Protein AF-A0A937LJP2-F1 (afdb_monomer_lite)

Sequence (126 aa):
SFCSLTKNVRLAFSKKIDTNGIGKTVIDFWNHNLSRGMEDRKLLSSGQIVDIQYSEFVKNPLNHIKNTYQQLNFDMNIQTENKIQKYLEQDKNILKPEHRYTLDEFGLNQNDIKDQFKEYILNYDF

Foldseek 3Di:
DVLVVVVVVVVVPDPDDQLQVSLVVVLVVVLVVLVVVVVVVVVDDQLPDDDDDPVVCVVPVLVSVVVNCVSNVHDDDPVNSVVVVVVVVVCVPDDDDDDDDDLVSNPHDPVVSCVSCVVVCVVRVD

pLDDT: mean 91.22, std 6.85, range [58.81, 97.56]

Secondary structure (DSSP, 8-state):
-HHHHHHHHHHTT-S---HHHHHHHHHHHHHHHHHHHHHHHTTSPTTS-----HHHHTTSHHHHHHHHHHHTT----HHHHHHHHHHHHHHTT-PPPP----SGGGT--HHHHHHHTHHHHHHTT-

InterPro domains:
  IPR027417 P-loop containing nucleoside triphosphate hydrolase [G3DSA:3.40.50.300] (1-126)
  IPR027417 P-loop containing nucleoside triphosphate hydrolase [SSF52540] (13-106)
  IPR052736 Omega-hydroxy-beta-dihydromenaquinone-9 sulfotransferase Stf3 [PTHR36451] (1-124)

Organism: NCBI:txid2030880

Structure (mmCIF, N/CA/C/O backbone):
data_AF-A0A937LJP2-F1
#
_entry.id   AF-A0A937LJP2-F1
#
loop_
_atom_site.group_PDB
_atom_site.id
_atom_site.type_symbol
_atom_site.label_atom_id
_atom_site.label_alt_id
_atom_site.label_comp_id
_atom_site.label_asym_id
_atom_site.label_entity_id
_atom_site.label_seq_id
_atom_site.pdbx_PDB_ins_code
_atom_site.Cartn_x
_atom_site.Cartn_y
_atom_site.Cartn_z
_atom_site.occupancy
_atom_site.B_iso_or_equiv
_atom_site.auth_seq_id
_atom_site.auth_comp_id
_atom_site.auth_asym_id
_atom_site.auth_atom_id
_atom_site.pdbx_PDB_model_num
ATOM 1 N N . SER A 1 1 ? 8.279 5.886 -7.543 1.00 85.81 1 SER A N 1
ATOM 2 C CA . SER A 1 1 ? 8.900 5.269 -6.347 1.00 85.81 1 SER A CA 1
ATOM 3 C C . SER A 1 1 ? 9.238 3.792 -6.521 1.00 85.81 1 SER A C 1
ATOM 5 O O . SER A 1 1 ? 10.407 3.454 -6.393 1.00 85.81 1 SER A O 1
ATOM 7 N N . PHE A 1 2 ? 8.283 2.909 -6.849 1.00 92.81 2 PHE A N 1
ATOM 8 C CA . PHE A 1 2 ? 8.540 1.458 -6.931 1.00 92.81 2 PHE A CA 1
ATOM 9 C C . PHE A 1 2 ? 9.623 1.075 -7.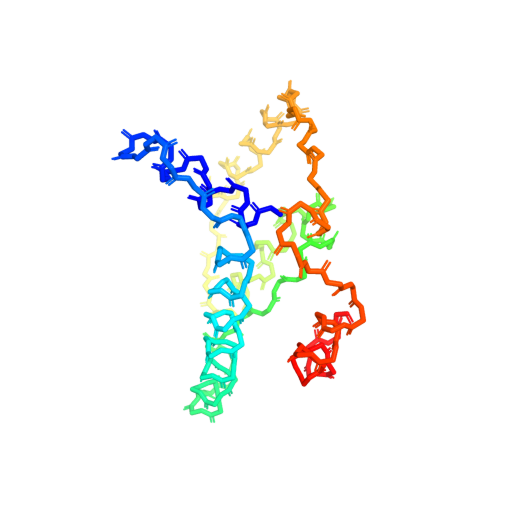961 1.00 92.81 2 PHE A C 1
ATOM 11 O O . PHE A 1 2 ? 10.542 0.341 -7.617 1.00 92.81 2 PHE A O 1
ATOM 18 N N . CYS A 1 3 ? 9.605 1.654 -9.170 1.00 94.19 3 CYS A N 1
ATOM 19 C CA . CYS A 1 3 ? 10.653 1.413 -10.175 1.00 94.19 3 CYS A CA 1
ATOM 20 C C . CYS A 1 3 ? 12.062 1.767 -9.670 1.00 94.19 3 CYS A C 1
ATOM 22 O O . CYS A 1 3 ? 13.020 1.034 -9.909 1.00 94.19 3 CYS A O 1
ATOM 24 N N . SER A 1 4 ? 12.183 2.866 -8.920 1.00 92.31 4 SER A N 1
ATOM 25 C CA . SER A 1 4 ? 13.456 3.295 -8.340 1.00 92.31 4 SER A CA 1
ATOM 26 C C . SER A 1 4 ? 13.941 2.348 -7.243 1.00 92.31 4 SER A C 1
ATOM 28 O O . SER A 1 4 ? 15.113 1.974 -7.223 1.00 92.31 4 SER A O 1
ATOM 30 N N . LEU A 1 5 ? 13.034 1.859 -6.391 1.00 92.69 5 LEU A N 1
ATOM 31 C CA . LEU A 1 5 ? 13.358 0.801 -5.434 1.00 92.69 5 LEU A CA 1
ATOM 32 C C . LEU A 1 5 ? 13.860 -0.461 -6.156 1.00 92.69 5 LEU A C 1
ATOM 34 O O . LEU A 1 5 ? 14.923 -0.975 -5.814 1.00 92.69 5 LEU A O 1
ATOM 38 N N . THR A 1 6 ? 13.153 -0.923 -7.195 1.00 94.50 6 THR A N 1
ATOM 39 C CA . THR A 1 6 ? 13.569 -2.083 -8.002 1.00 94.50 6 THR A CA 1
ATOM 40 C C . THR A 1 6 ? 14.951 -1.877 -8.626 1.00 94.50 6 THR A C 1
ATOM 42 O O . THR A 1 6 ? 15.781 -2.785 -8.592 1.00 94.50 6 THR A O 1
ATOM 45 N N . LYS A 1 7 ? 15.227 -0.683 -9.162 1.00 94.44 7 LYS A N 1
ATOM 46 C CA . LYS A 1 7 ? 16.546 -0.306 -9.687 1.00 94.44 7 LYS A CA 1
ATOM 47 C C . LYS A 1 7 ? 17.624 -0.394 -8.606 1.00 94.44 7 LYS A C 1
ATOM 49 O O . LYS A 1 7 ? 18.630 -1.061 -8.831 1.00 94.44 7 LYS A O 1
ATOM 54 N N . ASN A 1 8 ? 17.406 0.214 -7.441 1.00 92.69 8 ASN A N 1
ATOM 55 C CA . ASN A 1 8 ? 18.380 0.232 -6.345 1.00 92.69 8 ASN A CA 1
ATOM 56 C C . ASN A 1 8 ? 18.701 -1.171 -5.824 1.00 92.69 8 ASN A C 1
ATOM 58 O O . ASN A 1 8 ? 19.868 -1.492 -5.614 1.00 92.69 8 ASN A O 1
ATOM 62 N N . VAL A 1 9 ? 17.691 -2.033 -5.688 1.00 94.25 9 VAL A N 1
ATOM 63 C CA . VAL A 1 9 ? 17.900 -3.438 -5.310 1.00 94.25 9 VAL A CA 1
ATOM 64 C C . VAL A 1 9 ? 18.715 -4.172 -6.378 1.00 94.25 9 VAL A C 1
ATOM 66 O O . VAL A 1 9 ? 19.670 -4.870 -6.051 1.00 94.25 9 VAL A O 1
ATOM 69 N N . ARG A 1 10 ? 18.393 -3.995 -7.667 1.00 94.38 10 ARG A N 1
ATOM 70 C CA . ARG A 1 10 ? 19.122 -4.658 -8.763 1.00 94.38 10 ARG A CA 1
ATOM 71 C C . ARG A 1 10 ? 20.569 -4.179 -8.896 1.00 94.38 10 ARG A C 1
ATOM 73 O O . ARG A 1 10 ? 21.422 -4.986 -9.259 1.00 94.38 10 ARG A O 1
ATOM 80 N N . LEU A 1 11 ? 20.864 -2.917 -8.579 1.00 93.81 11 LEU A N 1
ATOM 81 C CA . LEU A 1 11 ? 22.226 -2.367 -8.617 1.00 93.81 11 LEU A CA 1
ATOM 82 C C . LEU A 1 11 ? 23.194 -3.091 -7.671 1.00 93.81 11 LEU A C 1
ATOM 84 O O . LEU A 1 11 ? 24.387 -3.147 -7.958 1.00 93.81 11 LEU A O 1
ATOM 88 N N . ALA A 1 12 ? 22.698 -3.697 -6.588 1.00 94.19 12 ALA A N 1
ATOM 89 C CA . ALA A 1 12 ? 23.527 -4.505 -5.696 1.00 94.19 12 ALA A CA 1
ATOM 90 C C . ALA A 1 12 ? 24.029 -5.809 -6.350 1.00 94.19 12 ALA A C 1
ATOM 92 O O . ALA A 1 12 ? 25.031 -6.368 -5.910 1.00 94.19 12 ALA A O 1
ATOM 93 N N . PHE A 1 13 ? 23.360 -6.284 -7.407 1.00 93.94 13 PHE A N 1
ATOM 94 C CA . PHE A 1 13 ? 23.621 -7.589 -8.027 1.00 93.94 13 PHE A CA 1
ATOM 95 C C . PHE A 1 13 ? 23.984 -7.508 -9.517 1.00 93.94 13 PHE A C 1
ATOM 97 O O . PHE A 1 13 ? 24.453 -8.491 -10.086 1.00 93.94 13 PHE A O 1
ATOM 104 N N . SER A 1 14 ? 23.785 -6.359 -10.170 1.00 94.12 14 SER A N 1
ATOM 105 C CA . SER A 1 14 ? 24.076 -6.170 -11.592 1.00 94.12 14 SER A CA 1
ATOM 106 C C . SER A 1 14 ? 24.631 -4.781 -11.890 1.00 94.12 14 SER A C 1
ATOM 108 O O . SER A 1 14 ? 24.081 -3.766 -11.469 1.00 94.12 14 SER A O 1
ATOM 110 N N . LYS A 1 15 ? 25.678 -4.739 -12.723 1.00 89.81 15 LYS A N 1
ATOM 111 C CA . LYS A 1 15 ? 26.236 -3.493 -13.281 1.00 89.81 15 LYS A CA 1
ATOM 112 C C . LYS A 1 15 ? 25.428 -2.950 -14.465 1.00 89.81 15 LYS A C 1
ATOM 114 O O . LYS A 1 15 ? 25.605 -1.796 -14.838 1.00 89.81 15 LYS A O 1
ATOM 119 N N . LYS A 1 16 ? 24.582 -3.779 -15.088 1.00 92.88 16 LYS A N 1
ATOM 120 C CA . LYS A 1 16 ? 23.725 -3.393 -16.218 1.00 92.88 16 LYS A CA 1
ATOM 121 C C . LYS A 1 16 ? 22.272 -3.374 -15.765 1.00 92.88 16 LYS A C 1
ATOM 123 O O . LYS A 1 16 ? 21.755 -4.405 -15.332 1.00 92.88 16 LYS A O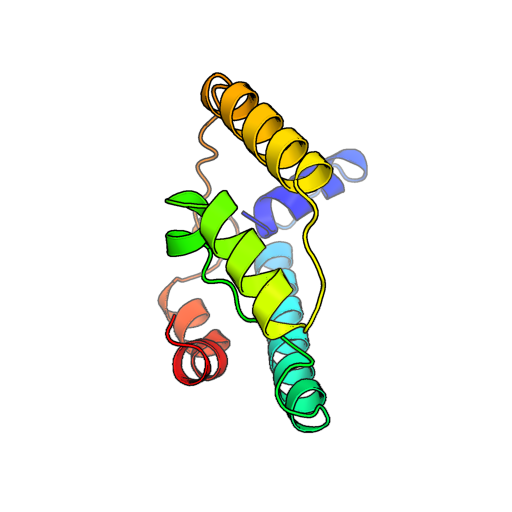 1
ATOM 128 N N . ILE A 1 17 ? 21.630 -2.216 -15.884 1.00 94.38 17 ILE A N 1
ATOM 129 C CA . ILE A 1 17 ? 20.228 -2.010 -15.524 1.00 94.38 17 ILE A CA 1
ATOM 130 C C . ILE A 1 17 ? 19.480 -1.450 -16.728 1.00 94.38 17 ILE A C 1
ATOM 132 O O . ILE A 1 17 ? 19.842 -0.398 -17.244 1.00 94.38 17 ILE A O 1
ATOM 136 N N . ASP A 1 18 ? 18.425 -2.148 -17.134 1.00 95.38 18 ASP A N 1
ATOM 137 C CA . ASP A 1 18 ? 17.433 -1.655 -18.087 1.00 95.38 18 ASP A CA 1
ATOM 138 C C . ASP A 1 18 ? 16.271 -1.018 -17.312 1.00 95.38 18 ASP A C 1
ATOM 140 O O . ASP A 1 18 ? 15.460 -1.719 -16.699 1.00 95.38 18 ASP A O 1
ATOM 144 N N . THR A 1 19 ? 16.220 0.315 -17.277 1.00 95.38 19 THR A N 1
ATOM 145 C CA . THR A 1 19 ? 15.179 1.057 -16.553 1.00 95.38 19 THR A CA 1
ATOM 146 C C . THR A 1 19 ? 13.829 1.010 -17.262 1.00 95.38 19 THR A C 1
ATOM 148 O O . THR A 1 19 ? 12.807 0.938 -16.581 1.00 95.38 19 THR A O 1
ATOM 151 N N . ASN A 1 20 ? 13.802 0.942 -18.594 1.00 95.75 20 ASN A N 1
ATOM 152 C CA . ASN A 1 20 ? 12.562 0.805 -19.361 1.00 95.75 20 ASN A CA 1
ATOM 153 C C . ASN A 1 20 ? 11.928 -0.570 -19.123 1.00 95.75 20 ASN A C 1
ATOM 155 O O . ASN A 1 20 ? 10.732 -0.680 -18.843 1.00 95.75 20 ASN A O 1
ATOM 159 N N . GLY A 1 21 ? 12.747 -1.625 -19.134 1.00 96.06 21 GLY A N 1
ATOM 160 C CA . GLY A 1 21 ? 12.318 -2.971 -18.757 1.00 96.06 21 GLY A CA 1
ATOM 161 C C . GLY A 1 21 ? 11.802 -3.048 -17.317 1.00 96.06 21 GLY A C 1
ATOM 162 O O . GLY A 1 21 ? 10.821 -3.748 -17.052 1.00 96.06 21 GLY A O 1
ATOM 163 N N . ILE A 1 22 ? 12.408 -2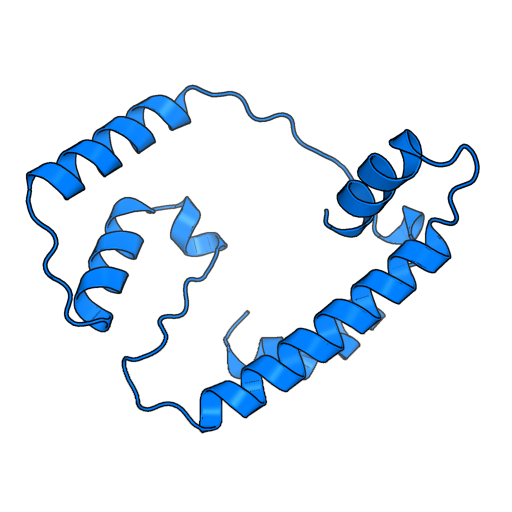.301 -16.382 1.00 96.25 22 ILE A N 1
ATOM 164 C CA . ILE A 1 22 ? 11.878 -2.152 -15.015 1.00 96.25 22 ILE A CA 1
ATOM 165 C C . ILE A 1 22 ? 10.500 -1.490 -15.041 1.00 96.25 22 ILE A C 1
ATOM 167 O O . ILE A 1 22 ? 9.584 -2.038 -14.435 1.00 96.25 22 ILE A O 1
ATOM 171 N N . GLY A 1 23 ? 10.342 -0.357 -15.733 1.00 96.00 23 GLY A N 1
ATOM 172 C CA . GLY A 1 23 ? 9.066 0.355 -15.826 1.00 96.00 23 GLY A CA 1
ATOM 173 C C . GLY A 1 23 ? 7.937 -0.557 -16.292 1.00 96.00 23 GLY A C 1
ATOM 174 O O . GLY A 1 23 ? 6.948 -0.720 -15.579 1.00 96.00 23 GLY A O 1
ATOM 175 N N . LYS A 1 24 ? 8.138 -1.242 -17.423 1.00 95.19 24 LYS A N 1
ATOM 176 C CA . LYS A 1 24 ? 7.169 -2.203 -17.966 1.00 95.19 24 LYS A CA 1
ATOM 177 C C . LYS A 1 24 ? 6.826 -3.312 -16.968 1.00 95.19 24 LYS A C 1
ATOM 179 O O . LYS A 1 24 ? 5.658 -3.538 -16.679 1.00 95.19 24 LYS A O 1
ATOM 184 N N . THR A 1 25 ? 7.844 -3.948 -16.385 1.00 95.31 25 THR A N 1
ATOM 185 C CA . THR A 1 25 ? 7.648 -5.043 -15.417 1.00 95.31 25 THR A CA 1
ATOM 186 C C . THR A 1 25 ? 6.837 -4.589 -14.203 1.00 95.31 25 THR A C 1
ATOM 188 O O . THR A 1 25 ? 6.001 -5.334 -13.702 1.00 95.31 25 THR A O 1
ATOM 191 N N . VAL A 1 26 ? 7.093 -3.378 -13.705 1.00 95.38 26 VAL A N 1
ATOM 192 C CA . VAL A 1 26 ? 6.403 -2.835 -12.530 1.00 95.38 26 VAL A CA 1
ATOM 193 C C . VAL A 1 26 ? 4.935 -2.547 -12.833 1.00 95.38 26 VAL A C 1
ATOM 195 O O . VAL A 1 26 ? 4.088 -2.869 -12.003 1.00 95.38 26 VAL A O 1
ATOM 198 N N . ILE A 1 27 ? 4.625 -1.978 -14.001 1.00 94.88 27 ILE A N 1
ATOM 199 C CA . ILE A 1 27 ? 3.236 -1.736 -14.413 1.00 94.88 27 ILE A CA 1
ATOM 200 C C . ILE A 1 27 ? 2.489 -3.057 -14.594 1.00 94.88 27 ILE A C 1
ATOM 202 O O . ILE A 1 27 ? 1.435 -3.234 -13.987 1.00 94.88 27 ILE A O 1
ATOM 206 N N . ASP A 1 28 ? 3.071 -4.009 -15.326 1.00 94.56 28 ASP A N 1
ATOM 207 C CA . ASP A 1 28 ? 2.478 -5.335 -15.540 1.00 94.56 28 ASP A CA 1
ATOM 208 C C . ASP A 1 28 ? 2.208 -6.046 -14.202 1.00 94.56 28 ASP A C 1
ATOM 210 O O . ASP A 1 28 ? 1.132 -6.610 -13.987 1.00 94.56 28 ASP A O 1
ATOM 214 N N . PHE A 1 29 ? 3.160 -5.966 -13.264 1.00 95.12 29 PHE A N 1
ATOM 215 C CA . PHE A 1 29 ? 3.015 -6.515 -11.919 1.00 95.12 29 PHE A CA 1
ATOM 216 C C . PHE A 1 29 ? 1.845 -5.877 -11.162 1.00 95.12 29 PHE A C 1
ATOM 218 O O . PHE A 1 29 ? 0.998 -6.599 -10.634 1.00 95.12 29 PHE A O 1
ATOM 225 N N . TRP A 1 30 ? 1.774 -4.547 -11.085 1.00 94.94 30 TRP A N 1
ATOM 226 C CA . TRP A 1 30 ? 0.726 -3.878 -10.310 1.00 94.94 30 TRP A CA 1
ATOM 227 C C . TRP A 1 30 ? -0.655 -4.037 -10.931 1.00 94.94 30 TRP A C 1
ATOM 229 O O . TRP A 1 30 ? -1.599 -4.298 -10.193 1.00 94.94 30 TRP A O 1
ATOM 239 N N . ASN A 1 31 ? -0.770 -3.974 -12.258 1.00 93.12 31 ASN A N 1
ATOM 240 C CA . ASN A 1 31 ? -2.024 -4.254 -12.955 1.00 93.12 31 ASN A CA 1
ATOM 241 C C . ASN A 1 31 ? -2.552 -5.639 -12.594 1.00 93.12 31 ASN A C 1
ATOM 243 O O . ASN A 1 31 ? -3.685 -5.781 -12.143 1.00 93.12 31 ASN A O 1
ATOM 247 N N . HIS A 1 32 ? -1.700 -6.660 -12.713 1.00 94.44 32 HIS A N 1
ATOM 248 C CA . HIS A 1 32 ? -2.086 -8.025 -12.385 1.00 94.44 32 HIS A CA 1
ATOM 249 C C . HIS A 1 32 ? -2.551 -8.171 -10.929 1.00 94.44 32 HIS A C 1
ATOM 251 O O . HIS A 1 32 ? -3.591 -8.777 -10.670 1.00 94.44 32 HIS A O 1
ATOM 257 N N . ASN A 1 33 ? -1.788 -7.621 -9.980 1.00 94.94 33 ASN A N 1
ATOM 258 C CA . ASN A 1 33 ? -2.100 -7.742 -8.556 1.00 94.94 33 ASN A CA 1
ATOM 259 C C . ASN A 1 33 ? -3.359 -6.964 -8.164 1.00 94.94 33 ASN A C 1
ATOM 261 O O . ASN A 1 33 ? -4.138 -7.466 -7.360 1.00 94.94 33 ASN A O 1
ATOM 265 N N . LEU A 1 34 ? -3.582 -5.773 -8.727 1.00 94.25 34 LEU A N 1
ATOM 266 C CA . LEU A 1 34 ? -4.780 -4.984 -8.446 1.00 94.25 34 LEU A CA 1
ATOM 267 C C . LEU A 1 34 ? -6.024 -5.648 -9.027 1.00 94.25 34 LEU A C 1
ATOM 269 O O . LEU A 1 34 ? -6.986 -5.843 -8.293 1.00 94.25 34 LEU A O 1
ATOM 273 N N . SER A 1 35 ? -5.995 -6.070 -10.295 1.00 93.00 35 SER A N 1
ATOM 274 C CA . SER A 1 35 ? -7.122 -6.792 -10.896 1.00 93.00 35 SER A CA 1
ATOM 275 C C . SER A 1 35 ? -7.447 -8.064 -10.117 1.00 93.00 35 SER A C 1
ATOM 277 O O . SER A 1 35 ? -8.599 -8.282 -9.755 1.00 93.00 35 SER A O 1
ATOM 279 N N . ARG A 1 36 ? -6.435 -8.874 -9.774 1.00 95.31 36 ARG A N 1
ATOM 280 C CA . ARG A 1 36 ? -6.648 -10.074 -8.955 1.00 95.31 36 ARG A CA 1
ATOM 281 C C . ARG A 1 36 ? -7.196 -9.733 -7.570 1.00 95.31 36 ARG A C 1
ATOM 283 O O . ARG A 1 36 ? -8.160 -10.351 -7.146 1.00 95.31 36 ARG A O 1
ATOM 290 N N . GLY A 1 37 ? -6.629 -8.736 -6.892 1.00 93.94 37 GLY A N 1
ATOM 291 C CA . GLY A 1 37 ? -7.084 -8.316 -5.568 1.00 93.94 37 GLY A CA 1
ATOM 292 C C . GLY A 1 37 ? -8.529 -7.813 -5.567 1.00 93.94 37 GLY A C 1
ATOM 293 O O . GLY A 1 37 ? -9.270 -8.094 -4.629 1.00 93.94 37 GLY A O 1
ATOM 294 N N . MET A 1 38 ? -8.957 -7.120 -6.629 1.00 93.25 38 MET A N 1
ATOM 295 C CA . MET A 1 38 ? -10.351 -6.705 -6.803 1.00 93.25 38 MET A CA 1
ATOM 296 C C . MET A 1 38 ? -11.290 -7.900 -6.995 1.00 93.25 38 MET A C 1
ATOM 298 O O . MET A 1 38 ? -12.374 -7.897 -6.418 1.00 93.25 38 MET A O 1
ATOM 302 N N . GLU A 1 39 ? -10.891 -8.924 -7.757 1.00 94.62 39 GLU A N 1
ATOM 303 C CA . GLU A 1 39 ? -11.680 -10.156 -7.901 1.00 94.62 39 GLU A CA 1
ATOM 304 C C . GLU A 1 39 ? -11.747 -10.950 -6.594 1.00 94.62 39 GLU A C 1
ATOM 306 O O . GLU A 1 39 ? -12.837 -11.306 -6.148 1.00 94.62 39 GLU A O 1
ATOM 311 N N . ASP A 1 40 ? -10.608 -11.165 -5.935 1.00 95.00 40 ASP A N 1
ATOM 312 C CA . 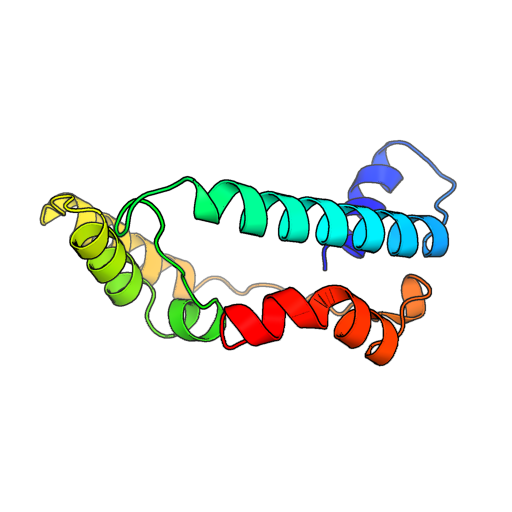ASP A 1 40 ? -10.538 -11.894 -4.667 1.00 95.00 40 ASP A CA 1
ATOM 313 C C . ASP A 1 40 ? -11.379 -11.198 -3.587 1.00 95.00 40 ASP A C 1
ATOM 315 O O . ASP A 1 40 ? -12.066 -11.847 -2.797 1.00 95.00 40 ASP A O 1
ATOM 319 N N . ARG A 1 41 ? -11.407 -9.860 -3.590 1.00 93.75 41 ARG A N 1
ATOM 320 C CA . ARG A 1 41 ? -12.230 -9.068 -2.674 1.00 93.75 41 ARG A CA 1
ATOM 321 C C . ARG A 1 41 ? -13.729 -9.316 -2.837 1.00 93.75 41 ARG A C 1
ATOM 323 O O . ARG A 1 41 ? -14.441 -9.252 -1.837 1.00 93.75 41 ARG A O 1
ATOM 330 N N . LYS A 1 42 ? -14.221 -9.636 -4.040 1.00 92.94 42 LYS A N 1
ATOM 331 C CA . LYS A 1 42 ? -15.646 -9.967 -4.261 1.00 92.94 42 LYS A CA 1
ATOM 332 C C . LYS A 1 42 ? -16.074 -11.238 -3.521 1.00 92.94 42 LYS A C 1
ATOM 334 O O . LYS A 1 42 ? -17.267 -11.449 -3.328 1.00 92.94 42 LYS A O 1
ATOM 339 N N . LEU A 1 43 ? -15.120 -12.080 -3.117 1.00 95.31 43 LEU A N 1
ATOM 340 C CA . LEU A 1 43 ? -15.368 -13.317 -2.373 1.00 95.31 43 LEU A CA 1
ATOM 341 C C . LEU A 1 43 ? -15.484 -13.094 -0.856 1.00 95.31 43 LEU A C 1
ATOM 343 O O . LEU A 1 43 ? -15.846 -14.021 -0.133 1.00 95.31 43 LEU A O 1
ATOM 347 N N . LEU A 1 44 ? -15.159 -11.895 -0.365 1.00 93.50 44 LEU A N 1
ATOM 348 C CA . LEU A 1 44 ? -15.137 -11.569 1.059 1.00 93.50 44 LEU A CA 1
ATOM 349 C C . LEU A 1 44 ? -16.415 -10.844 1.488 1.00 93.50 44 LEU A C 1
ATOM 351 O O . LEU A 1 44 ? -17.007 -10.074 0.733 1.00 93.50 44 LEU A O 1
ATOM 355 N N . SER A 1 45 ? -16.829 -11.060 2.736 1.00 90.31 45 SER A N 1
ATOM 356 C CA . SER A 1 45 ? -17.955 -10.341 3.324 1.00 90.31 45 SER A CA 1
ATOM 357 C C . SER A 1 45 ? -17.567 -8.916 3.723 1.00 90.31 45 SER A C 1
ATOM 359 O O . SER A 1 45 ? -16.404 -8.608 4.006 1.00 90.31 45 SER A O 1
ATOM 361 N N . SER A 1 46 ? -18.570 -8.040 3.834 1.00 82.94 46 SER A N 1
ATOM 362 C CA . SER A 1 46 ? -18.394 -6.700 4.402 1.00 82.94 46 SER A CA 1
ATOM 363 C C . SER A 1 46 ? -17.733 -6.772 5.785 1.00 82.94 46 SER A C 1
ATOM 365 O O . SER A 1 46 ? -18.142 -7.586 6.613 1.00 82.94 46 SER A O 1
ATOM 367 N N . GLY A 1 47 ? -16.734 -5.921 6.037 1.00 85.38 47 GLY A N 1
ATOM 368 C CA . GLY A 1 47 ? -16.013 -5.858 7.317 1.00 85.38 47 GLY A CA 1
ATOM 369 C C . GLY A 1 47 ? -14.759 -6.734 7.414 1.00 85.38 47 GLY A C 1
ATOM 370 O O . GLY A 1 47 ? -14.101 -6.722 8.447 1.00 85.38 47 GLY A O 1
ATOM 371 N N . GLN A 1 48 ? -14.390 -7.475 6.361 1.00 91.06 48 GLN A N 1
ATOM 372 C CA . GLN A 1 48 ? -13.122 -8.229 6.326 1.00 91.06 48 GLN A CA 1
ATOM 373 C C . GLN A 1 48 ? -11.949 -7.436 5.727 1.00 91.06 48 GLN A C 1
ATOM 375 O O . GLN A 1 48 ? -10.796 -7.828 5.892 1.00 91.06 48 GLN A O 1
ATOM 380 N N . ILE A 1 49 ? -12.237 -6.334 5.030 1.00 92.75 49 ILE A N 1
ATOM 381 C CA . ILE A 1 49 ? -11.250 -5.421 4.444 1.00 92.75 49 ILE A CA 1
ATOM 382 C C . ILE A 1 49 ? -11.625 -3.989 4.821 1.00 92.75 49 ILE A C 1
ATOM 384 O O . ILE A 1 49 ? -12.798 -3.619 4.753 1.00 92.75 49 ILE A O 1
ATOM 388 N N . VAL A 1 50 ? -10.614 -3.198 5.180 1.00 93.06 50 VAL A N 1
ATOM 389 C CA . VAL A 1 50 ? -10.711 -1.754 5.421 1.00 93.06 50 VAL A CA 1
ATOM 390 C C . VAL A 1 50 ? -9.821 -1.033 4.418 1.00 93.06 50 VAL A C 1
ATOM 392 O O . VAL A 1 50 ? -8.625 -1.317 4.342 1.00 93.06 50 VAL A O 1
ATOM 395 N N . ASP A 1 51 ? -10.396 -0.089 3.676 1.00 92.25 51 ASP A N 1
ATOM 396 C CA . ASP A 1 51 ? -9.642 0.784 2.778 1.00 92.25 51 ASP A CA 1
ATOM 397 C C . ASP A 1 51 ? -9.104 1.995 3.532 1.00 92.25 51 ASP A C 1
ATOM 399 O O . ASP A 1 51 ? -9.816 2.646 4.299 1.00 92.25 51 ASP A O 1
ATOM 403 N N . ILE A 1 52 ? -7.834 2.316 3.296 1.00 92.50 52 ILE A N 1
ATOM 404 C CA . ILE A 1 52 ? -7.171 3.462 3.911 1.00 92.50 52 ILE A CA 1
ATOM 405 C C . ILE A 1 52 ? -6.565 4.324 2.808 1.00 92.50 52 ILE A C 1
ATOM 407 O O . ILE A 1 52 ? -5.544 3.973 2.211 1.00 92.50 52 ILE A O 1
ATOM 411 N N . GLN A 1 53 ? -7.167 5.490 2.579 1.00 91.50 53 GLN A N 1
ATOM 412 C CA . GLN A 1 53 ? -6.631 6.491 1.664 1.00 91.50 53 GLN A CA 1
ATOM 413 C C . GLN A 1 53 ? -5.325 7.056 2.226 1.00 91.50 53 GLN A C 1
ATOM 415 O O . GLN A 1 53 ? -5.322 7.710 3.271 1.00 91.50 53 GLN A O 1
ATOM 420 N N . TYR A 1 54 ? -4.209 6.861 1.520 1.00 90.94 54 TYR A N 1
ATOM 421 C CA . TYR A 1 54 ? -2.897 7.312 1.996 1.00 90.94 54 TYR A CA 1
ATOM 422 C C . TYR A 1 54 ? -2.864 8.818 2.312 1.00 90.94 54 TYR A C 1
ATOM 424 O O . TYR A 1 54 ? -2.336 9.213 3.351 1.00 90.94 54 TYR A O 1
ATOM 432 N N . SER A 1 55 ? -3.467 9.657 1.458 1.00 90.31 55 SER A N 1
ATOM 433 C CA . SER A 1 55 ? -3.492 11.117 1.636 1.00 90.31 55 SER A CA 1
ATOM 434 C C . SER A 1 55 ? -4.244 11.568 2.890 1.00 90.31 55 SER A C 1
ATOM 436 O O . SER A 1 55 ? -3.866 12.572 3.490 1.00 90.31 55 SER A O 1
ATOM 438 N N . GLU A 1 56 ? -5.281 10.838 3.302 1.00 91.44 56 GLU A N 1
ATOM 439 C CA . GLU A 1 56 ? -6.032 11.129 4.528 1.00 91.44 56 GLU A CA 1
ATOM 440 C C . GLU A 1 56 ? -5.351 10.519 5.752 1.00 91.44 56 GLU A C 1
ATOM 442 O O . GLU A 1 56 ? -5.252 11.158 6.805 1.00 91.44 56 GLU A O 1
ATOM 447 N N . PHE A 1 57 ? -4.782 9.323 5.594 1.00 93.81 57 PHE A N 1
ATOM 448 C CA . PHE A 1 57 ? -4.049 8.631 6.644 1.00 93.81 57 PHE A CA 1
ATOM 449 C C . PHE A 1 57 ? -2.890 9.465 7.185 1.00 93.81 57 PHE A C 1
ATOM 451 O O . PHE A 1 57 ? -2.773 9.639 8.395 1.00 93.81 57 PHE A O 1
ATOM 458 N N . VAL A 1 58 ? -2.055 10.034 6.309 1.00 91.56 58 VAL A N 1
ATOM 459 C CA . VAL A 1 58 ? -0.882 10.810 6.745 1.00 91.56 58 VAL A CA 1
ATOM 460 C C . VAL A 1 58 ? -1.250 12.096 7.491 1.00 91.56 58 VAL A C 1
ATOM 462 O O . VAL A 1 58 ? -0.457 12.569 8.302 1.00 91.56 58 VAL A O 1
ATOM 465 N N . LYS A 1 59 ? -2.450 12.652 7.264 1.00 91.88 59 LYS A N 1
ATOM 466 C CA . LYS A 1 59 ? -2.940 13.844 7.977 1.00 91.88 59 LYS A CA 1
ATOM 467 C C . LYS A 1 59 ? -3.357 13.514 9.409 1.00 91.88 59 LYS A C 1
ATOM 469 O O . LYS A 1 59 ? -3.154 14.328 10.308 1.00 91.88 59 LYS A O 1
ATOM 474 N N . ASN A 1 60 ? -3.956 12.341 9.625 1.00 93.06 60 ASN A N 1
ATOM 475 C CA . ASN A 1 60 ? -4.447 11.924 10.937 1.00 93.06 60 ASN A CA 1
ATOM 476 C C . ASN A 1 60 ? -4.341 10.397 11.138 1.00 93.06 60 ASN A C 1
ATOM 478 O O . ASN A 1 60 ? -5.362 9.695 11.116 1.00 93.06 60 ASN A O 1
ATOM 482 N N . PRO A 1 61 ? -3.121 9.865 11.339 1.00 95.00 61 PRO A N 1
ATOM 483 C CA . PRO A 1 61 ? -2.887 8.423 11.349 1.00 95.00 61 PRO A CA 1
ATOM 484 C C . PRO A 1 61 ? -3.549 7.734 12.542 1.00 95.00 61 PRO A C 1
ATOM 486 O O . PRO A 1 61 ? -4.158 6.683 12.373 1.00 95.00 61 PRO A O 1
ATOM 489 N N . LEU A 1 62 ? -3.512 8.337 13.737 1.00 95.50 62 LEU A N 1
ATOM 490 C CA . LEU A 1 62 ? -4.123 7.740 14.928 1.00 95.50 62 LEU A CA 1
ATOM 491 C C . LEU A 1 62 ? -5.632 7.523 14.746 1.00 95.50 62 LEU A C 1
ATOM 493 O O . LEU A 1 62 ? -6.135 6.444 15.052 1.00 95.50 62 LEU A O 1
ATOM 497 N N . ASN A 1 63 ? -6.345 8.517 14.210 1.00 95.69 63 ASN A N 1
ATOM 498 C CA . ASN A 1 63 ? -7.784 8.407 13.980 1.00 95.69 63 ASN A CA 1
ATOM 499 C C . ASN A 1 63 ? -8.122 7.323 12.946 1.00 95.69 63 ASN A C 1
ATOM 501 O O . ASN A 1 63 ? -9.032 6.530 13.162 1.00 95.69 63 ASN A O 1
ATOM 505 N N . HIS A 1 64 ? -7.353 7.233 11.857 1.00 96.31 64 HIS A N 1
ATOM 506 C CA . HIS A 1 64 ? -7.550 6.180 10.858 1.00 96.31 64 HIS A CA 1
ATOM 507 C C . HIS A 1 64 ? -7.272 4.780 11.422 1.00 96.31 64 HIS A C 1
ATOM 509 O O . HIS A 1 64 ? -8.010 3.845 11.112 1.00 96.31 64 HIS A O 1
ATOM 515 N N . ILE A 1 65 ? -6.262 4.624 12.289 1.00 96.38 65 ILE A N 1
ATOM 516 C CA . ILE A 1 65 ? -5.980 3.336 12.941 1.00 96.38 65 ILE A CA 1
ATOM 517 C C . ILE A 1 65 ? -7.136 2.953 13.875 1.00 96.38 65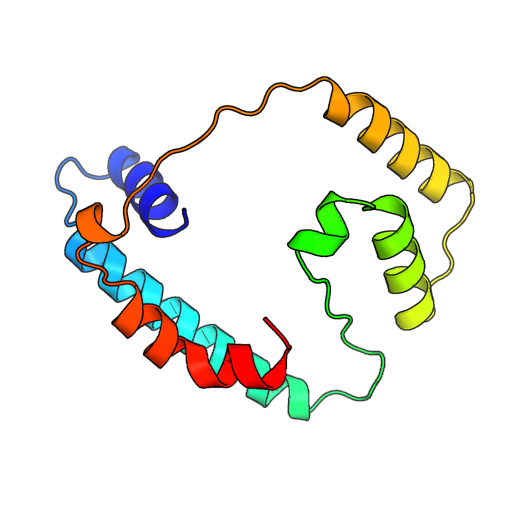 ILE A C 1
ATOM 519 O O . ILE A 1 65 ? -7.590 1.813 13.834 1.00 96.38 65 ILE A O 1
ATOM 523 N N . LYS A 1 66 ? -7.667 3.894 14.667 1.00 96.06 66 LYS A N 1
ATOM 524 C CA . LYS A 1 66 ? -8.850 3.650 15.514 1.00 96.06 66 LYS A CA 1
ATOM 525 C C . LYS A 1 66 ? -10.068 3.222 14.696 1.00 96.06 66 LYS A C 1
ATOM 527 O O . LYS A 1 66 ? -10.689 2.213 15.017 1.00 96.06 66 LYS A O 1
ATOM 532 N N . ASN A 1 67 ? -10.358 3.936 13.610 1.00 95.12 67 ASN A N 1
ATOM 533 C CA . ASN A 1 67 ? -11.460 3.595 12.710 1.00 95.12 67 ASN A CA 1
ATOM 534 C C . ASN A 1 67 ? -11.281 2.200 12.095 1.00 95.12 67 ASN A C 1
ATOM 536 O O . ASN A 1 67 ? -12.249 1.456 11.979 1.00 95.12 67 ASN A O 1
ATOM 540 N N . THR A 1 68 ? -10.045 1.823 11.753 1.00 95.56 68 THR A N 1
ATOM 541 C CA . THR A 1 68 ? -9.726 0.484 11.236 1.00 95.56 68 THR A CA 1
ATOM 542 C C . THR A 1 68 ? -10.027 -0.602 12.268 1.00 95.56 68 THR A C 1
ATOM 544 O O . THR A 1 68 ? -10.667 -1.594 11.934 1.00 95.56 68 THR A O 1
ATOM 547 N N . TYR A 1 69 ? -9.629 -0.405 13.531 1.00 95.69 69 TYR A N 1
ATOM 548 C CA . TYR A 1 69 ? -9.964 -1.330 14.621 1.00 95.69 69 TYR A CA 1
ATOM 549 C C . TYR A 1 69 ? -11.479 -1.488 14.765 1.00 95.69 69 TYR A C 1
ATOM 551 O O . TYR A 1 69 ? -11.978 -2.609 14.791 1.00 95.69 69 TYR A O 1
ATOM 559 N N . GLN A 1 70 ? -12.214 -0.374 14.771 1.00 94.50 70 GLN A N 1
ATOM 560 C CA . GLN A 1 70 ? -13.670 -0.392 14.874 1.00 94.50 70 GLN A CA 1
ATOM 561 C C . GLN A 1 70 ? -14.331 -1.138 13.704 1.00 94.50 70 GLN A C 1
ATOM 563 O O . GLN A 1 70 ? -15.216 -1.954 13.936 1.00 94.50 70 GLN A O 1
ATOM 568 N N . GLN A 1 71 ? -13.909 -0.895 12.460 1.00 93.88 71 GLN A N 1
ATOM 569 C CA . GLN A 1 71 ? -14.484 -1.555 11.278 1.00 93.88 71 GLN A CA 1
ATOM 570 C C . GLN A 1 71 ? -14.209 -3.064 11.237 1.00 93.88 71 GLN A C 1
ATOM 572 O O . GLN A 1 71 ? -15.038 -3.820 10.735 1.00 93.88 71 GLN A O 1
ATOM 577 N N . LEU A 1 72 ? -13.071 -3.499 11.785 1.00 94.31 72 LEU A N 1
ATOM 578 C CA . LEU A 1 72 ? -12.705 -4.912 11.909 1.00 94.31 72 LEU A CA 1
ATOM 579 C C . LEU A 1 72 ? -13.262 -5.572 13.182 1.00 94.31 72 LEU A C 1
ATOM 581 O O . LEU A 1 72 ? -12.975 -6.741 13.431 1.00 94.31 72 LEU A O 1
ATOM 585 N N . ASN A 1 73 ? -14.050 -4.850 13.989 1.00 93.75 73 ASN A N 1
ATOM 586 C CA . ASN A 1 73 ? -14.545 -5.298 15.295 1.00 93.75 73 ASN A CA 1
ATOM 587 C C . ASN A 1 73 ? -13.421 -5.748 16.248 1.00 93.75 73 ASN A C 1
ATOM 589 O O . ASN A 1 73 ? -13.551 -6.744 16.962 1.00 93.75 73 ASN A O 1
ATOM 593 N N . PHE A 1 74 ? -12.303 -5.020 16.252 1.00 94.31 74 PHE A N 1
ATOM 594 C CA . PHE A 1 74 ? -11.195 -5.221 17.180 1.00 94.31 74 PHE A CA 1
ATOM 595 C C . PHE A 1 74 ? -11.186 -4.160 18.276 1.00 94.31 74 PHE A C 1
ATOM 597 O O . PHE A 1 74 ? -11.326 -2.964 18.016 1.00 94.31 74 PHE A O 1
ATOM 604 N N . ASP A 1 75 ? -10.917 -4.597 19.503 1.00 94.81 75 ASP A N 1
ATOM 605 C CA . ASP A 1 75 ? -10.758 -3.696 20.636 1.00 94.81 75 ASP A CA 1
ATOM 606 C C . ASP A 1 75 ? -9.362 -3.067 20.648 1.00 94.81 75 ASP A C 1
ATOM 608 O O . ASP A 1 75 ? -8.335 -3.753 20.669 1.00 94.81 75 ASP A O 1
ATOM 612 N N . MET A 1 76 ? -9.314 -1.735 20.695 1.00 95.69 76 MET A N 1
ATOM 613 C CA . MET A 1 76 ? -8.085 -0.997 20.968 1.00 95.69 76 MET A CA 1
ATOM 614 C C . MET A 1 76 ? -8.055 -0.591 22.435 1.00 95.69 76 MET A C 1
ATOM 616 O O . MET A 1 76 ? -8.818 0.264 22.877 1.00 95.69 76 MET A O 1
ATOM 620 N N . ASN A 1 77 ? -7.137 -1.178 23.200 1.00 96.31 77 ASN A N 1
ATOM 621 C CA . ASN A 1 77 ? -6.930 -0.746 24.576 1.00 96.31 77 ASN A CA 1
ATOM 622 C C . ASN A 1 77 ? -6.094 0.548 24.651 1.00 96.31 77 ASN A C 1
ATOM 624 O O . ASN A 1 77 ? -5.324 0.888 23.747 1.00 96.31 77 ASN A O 1
ATOM 628 N N . ILE A 1 78 ? -6.204 1.228 25.794 1.00 96.88 78 ILE A N 1
ATOM 629 C CA . ILE A 1 78 ? -5.526 2.503 26.076 1.00 96.88 78 ILE A CA 1
ATOM 630 C C . ILE A 1 78 ? -3.998 2.377 25.968 1.00 96.88 78 ILE A C 1
ATOM 632 O O . ILE A 1 78 ? -3.319 3.305 25.534 1.00 96.88 78 ILE A O 1
ATOM 636 N N . GLN A 1 79 ? -3.424 1.228 26.341 1.00 97.56 79 GLN A N 1
ATOM 637 C CA . GLN A 1 79 ? -1.974 1.030 26.265 1.00 97.56 79 GLN A CA 1
ATOM 638 C C . GLN A 1 79 ? -1.480 1.009 24.813 1.00 97.56 79 GLN A C 1
ATOM 640 O O . GLN A 1 79 ? -0.431 1.583 24.519 1.00 97.56 79 GLN A O 1
ATOM 645 N N . THR A 1 80 ? -2.219 0.361 23.912 1.00 97.12 80 THR A N 1
ATOM 646 C CA . THR A 1 80 ? -1.930 0.327 22.475 1.00 97.12 80 THR A CA 1
ATOM 647 C C . THR A 1 80 ? -2.063 1.716 21.867 1.00 97.12 80 THR A C 1
ATOM 649 O O . THR A 1 80 ? -1.140 2.164 21.187 1.00 97.12 80 THR A O 1
ATOM 652 N N . GLU A 1 81 ? -3.150 2.427 22.175 1.00 97.06 81 GLU A N 1
ATOM 653 C CA . GLU A 1 81 ? -3.359 3.804 21.719 1.00 97.06 81 GLU A CA 1
ATOM 654 C C . GLU A 1 81 ? -2.190 4.716 22.119 1.00 97.06 81 GLU A C 1
ATOM 656 O O . GLU A 1 81 ? -1.580 5.361 21.263 1.00 97.06 81 GLU A O 1
ATOM 661 N N . ASN A 1 82 ? -1.801 4.693 23.397 1.00 97.44 82 ASN A N 1
ATOM 662 C CA . ASN A 1 82 ? -0.704 5.512 23.913 1.00 97.44 82 ASN A CA 1
ATOM 663 C C . ASN A 1 82 ? 0.642 5.181 23.251 1.00 97.44 82 ASN A C 1
ATOM 665 O O . ASN A 1 82 ? 1.451 6.078 23.006 1.00 97.44 82 ASN A O 1
ATOM 669 N N . LYS A 1 83 ? 0.907 3.903 22.941 1.00 97.19 83 LYS A N 1
ATOM 670 C CA . LYS A 1 83 ? 2.126 3.495 22.221 1.00 97.19 83 LYS A CA 1
ATOM 671 C C . LYS A 1 83 ? 2.151 4.048 20.797 1.00 97.19 83 LYS A C 1
ATOM 673 O O . LYS A 1 83 ? 3.192 4.544 20.370 1.00 97.19 83 LYS A O 1
ATOM 678 N N . ILE A 1 84 ? 1.022 3.986 20.087 1.00 96.00 84 ILE A N 1
ATOM 679 C CA . ILE A 1 84 ? 0.891 4.540 18.733 1.00 96.00 84 ILE A CA 1
ATOM 680 C C . ILE A 1 84 ? 1.087 6.055 18.778 1.00 96.00 84 ILE A C 1
ATOM 682 O O . ILE A 1 84 ? 1.897 6.587 18.023 1.00 96.00 84 ILE A O 1
ATOM 686 N N . GLN A 1 85 ? 0.408 6.749 19.695 1.00 96.00 85 GLN A N 1
ATOM 687 C CA . GLN A 1 85 ? 0.542 8.195 19.846 1.00 96.00 85 GLN A CA 1
ATOM 688 C C . GLN A 1 85 ? 1.995 8.603 20.118 1.00 96.00 85 GLN A C 1
ATOM 690 O O . GLN A 1 85 ? 2.528 9.468 19.424 1.00 96.00 85 GLN A O 1
ATOM 695 N N . LYS A 1 86 ? 2.666 7.932 21.060 1.00 95.75 86 LYS A N 1
ATOM 696 C CA . LYS A 1 86 ? 4.072 8.199 21.378 1.00 95.75 86 LYS A CA 1
ATOM 697 C C . LYS A 1 86 ? 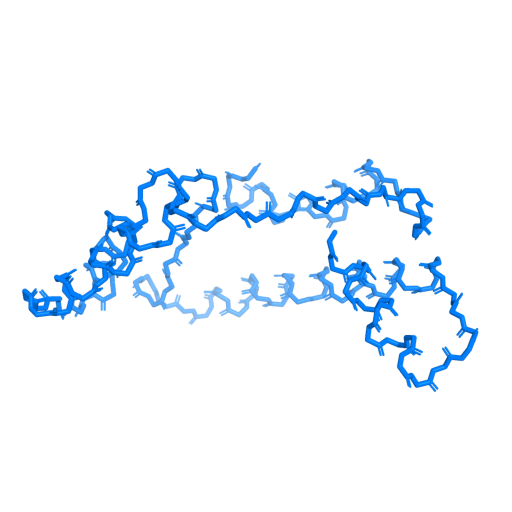4.987 8.008 20.166 1.00 95.75 86 LYS A C 1
ATOM 699 O O . LYS A 1 86 ? 5.886 8.815 19.948 1.00 95.75 86 LYS A O 1
ATOM 704 N N . TYR A 1 87 ? 4.766 6.960 19.371 1.00 94.94 87 TYR A N 1
ATOM 705 C CA . TYR A 1 87 ? 5.527 6.737 18.141 1.00 94.94 87 TYR A CA 1
ATOM 706 C C . TYR A 1 87 ? 5.322 7.876 17.132 1.00 94.94 87 TYR A C 1
ATOM 708 O O . TYR A 1 87 ? 6.289 8.390 16.573 1.00 94.94 87 TYR A O 1
ATOM 716 N N . LEU A 1 88 ? 4.078 8.322 16.941 1.00 93.25 88 LEU A N 1
ATOM 717 C CA . LEU A 1 88 ? 3.755 9.423 16.030 1.00 93.25 88 LEU A CA 1
ATOM 718 C C . LEU A 1 88 ? 4.373 10.754 16.480 1.00 93.25 88 LEU A C 1
ATOM 720 O O . LEU A 1 88 ? 4.826 11.535 15.647 1.00 93.25 88 LEU A O 1
ATOM 724 N N . GLU A 1 89 ? 4.416 11.020 17.785 1.00 92.31 89 GLU A N 1
ATOM 725 C CA . GLU A 1 89 ? 5.089 12.197 18.348 1.00 92.31 89 GLU A CA 1
ATOM 726 C C . GLU A 1 89 ? 6.603 12.173 18.090 1.00 92.31 89 GLU A C 1
ATOM 728 O O . GLU A 1 89 ? 7.199 13.216 17.821 1.00 92.31 89 GLU A O 1
ATOM 733 N N . GLN A 1 90 ? 7.220 10.989 18.115 1.00 90.69 90 GLN A N 1
ATOM 734 C CA . GLN A 1 90 ? 8.640 10.812 17.805 1.00 90.69 90 GLN A CA 1
ATOM 735 C C . GLN A 1 90 ? 8.936 10.959 16.302 1.00 90.69 90 GLN A C 1
ATOM 737 O O . GLN A 1 90 ? 9.902 11.634 15.943 1.00 90.69 90 GLN A O 1
ATOM 742 N N . ASP A 1 91 ? 8.106 10.382 15.423 1.00 85.25 91 ASP A N 1
ATOM 743 C CA . ASP A 1 91 ? 8.314 10.398 13.962 1.00 85.25 91 ASP A CA 1
ATOM 744 C C . ASP A 1 91 ? 8.215 11.808 13.358 1.00 85.25 91 ASP A C 1
ATOM 746 O O . ASP A 1 91 ? 8.937 12.117 12.411 1.00 85.25 91 ASP A O 1
ATOM 750 N N . LYS A 1 92 ? 7.402 12.706 13.941 1.00 79.62 92 LYS A N 1
ATOM 751 C CA . LYS A 1 92 ? 7.270 14.108 13.486 1.00 79.62 92 LYS A CA 1
ATOM 752 C C . LYS A 1 92 ? 8.597 14.872 13.430 1.00 79.62 92 LYS A C 1
ATOM 754 O O . LYS A 1 92 ? 8.709 15.827 12.669 1.00 79.62 92 LYS A O 1
ATOM 759 N N . ASN A 1 93 ? 9.586 14.462 14.222 1.00 70.44 93 ASN A N 1
ATOM 760 C CA . ASN A 1 93 ? 10.887 15.126 14.298 1.00 70.44 93 ASN A CA 1
ATOM 761 C C . ASN A 1 93 ? 11.923 14.542 13.322 1.00 70.44 93 ASN A C 1
ATOM 763 O O . ASN A 1 93 ? 13.059 15.014 13.277 1.00 70.44 93 ASN A O 1
ATOM 767 N N . ILE A 1 94 ? 11.562 13.516 12.545 1.00 78.19 94 ILE A N 1
ATOM 768 C CA . ILE A 1 94 ? 12.467 12.854 11.608 1.00 78.19 94 ILE A CA 1
ATOM 769 C C . ILE A 1 94 ? 12.332 13.511 10.234 1.00 78.19 94 ILE A C 1
ATOM 771 O O . ILE A 1 94 ? 11.324 13.358 9.544 1.00 78.19 94 ILE A O 1
ATOM 775 N N . LEU A 1 95 ? 13.383 14.213 9.804 1.00 71.50 95 LEU A N 1
ATOM 776 C CA . LEU A 1 95 ? 13.491 14.707 8.433 1.00 71.50 95 LEU A CA 1
ATOM 777 C C . LEU A 1 95 ? 13.615 13.519 7.476 1.00 71.50 95 LEU A C 1
ATOM 779 O O . LEU A 1 95 ? 14.589 12.766 7.523 1.00 71.50 95 LEU A O 1
ATOM 783 N N . LYS A 1 96 ? 12.630 13.361 6.592 1.00 76.44 96 LYS A N 1
ATOM 784 C CA . LYS A 1 96 ? 12.647 12.338 5.544 1.00 76.44 96 LYS A CA 1
ATOM 785 C C . LYS A 1 96 ? 13.162 12.982 4.253 1.00 76.44 96 LYS A C 1
ATOM 787 O O . LYS A 1 96 ? 12.588 13.986 3.827 1.00 76.44 96 LYS A O 1
ATOM 792 N N . PRO A 1 97 ? 14.244 12.466 3.645 1.00 74.75 97 PRO A N 1
ATOM 793 C CA . PRO A 1 97 ? 14.742 13.009 2.391 1.00 74.75 97 PRO A CA 1
ATOM 794 C C . PRO A 1 97 ? 13.674 12.878 1.303 1.00 74.75 97 PRO A C 1
ATOM 796 O O . PRO A 1 97 ? 13.041 11.832 1.148 1.00 74.75 97 PRO A O 1
ATOM 799 N N . GLU A 1 98 ? 13.476 13.953 0.543 1.00 74.88 98 GLU A N 1
ATOM 800 C CA . GLU A 1 98 ? 12.585 13.927 -0.609 1.00 74.88 98 GLU A CA 1
ATOM 801 C C . GLU A 1 98 ? 13.266 13.153 -1.741 1.00 74.88 98 GLU A C 1
ATOM 803 O O . GLU A 1 98 ? 14.327 13.532 -2.242 1.00 74.88 98 GLU A O 1
ATOM 808 N N . HIS A 1 99 ? 12.650 12.053 -2.159 1.00 73.44 99 HIS A N 1
ATOM 809 C CA . HIS A 1 99 ? 13.125 11.284 -3.294 1.00 73.44 99 HIS A CA 1
ATOM 810 C C . HIS A 1 99 ? 12.414 11.737 -4.570 1.00 73.44 99 HIS A C 1
ATOM 812 O O . HIS A 1 99 ? 11.238 11.437 -4.776 1.00 73.44 99 HIS A O 1
ATOM 818 N N . ARG A 1 100 ? 13.138 12.440 -5.447 1.00 73.75 100 ARG A N 1
ATOM 819 C CA . ARG A 1 100 ? 12.625 12.866 -6.754 1.00 73.75 100 ARG A CA 1
ATOM 820 C C . ARG A 1 100 ? 12.944 11.812 -7.809 1.00 73.75 100 ARG A C 1
ATOM 822 O O . ARG A 1 100 ? 14.108 11.576 -8.115 1.00 73.75 100 ARG A O 1
ATOM 829 N N . TYR A 1 101 ? 11.901 11.198 -8.358 1.00 79.94 101 TYR A N 1
ATOM 830 C CA . TYR A 1 101 ? 11.980 10.267 -9.485 1.00 79.94 101 TYR A CA 1
ATOM 831 C C . TYR A 1 101 ? 10.986 10.705 -10.555 1.00 79.94 101 TYR A C 1
ATOM 833 O O . TYR A 1 101 ? 9.862 11.080 -10.217 1.00 79.94 101 TYR A O 1
ATOM 841 N N . THR A 1 102 ? 11.375 10.626 -11.825 1.00 87.06 102 THR A N 1
ATOM 842 C CA . THR A 1 102 ? 10.480 10.911 -12.952 1.00 87.06 102 THR A CA 1
ATOM 843 C C . THR A 1 102 ? 9.998 9.610 -13.586 1.00 87.06 102 THR A C 1
ATOM 845 O O . THR A 1 102 ? 10.659 8.575 -13.503 1.00 87.06 102 THR A O 1
ATOM 848 N N . LEU A 1 103 ? 8.814 9.646 -14.196 1.00 90.75 103 LEU A N 1
ATOM 849 C CA . LEU A 1 103 ? 8.275 8.500 -14.935 1.00 90.75 103 LEU A CA 1
ATOM 850 C C . LEU A 1 103 ? 9.119 8.220 -16.189 1.00 90.75 103 LEU A C 1
ATOM 852 O O . LEU A 1 103 ? 9.423 7.061 -16.477 1.00 90.75 103 LEU A O 1
ATOM 856 N N . ASP A 1 104 ? 9.600 9.285 -16.832 1.00 91.81 104 ASP A N 1
ATOM 857 C CA . ASP A 1 104 ? 10.444 9.236 -18.027 1.00 91.81 104 ASP A CA 1
ATOM 858 C C . ASP A 1 104 ? 11.735 8.425 -17.827 1.00 91.81 104 ASP A C 1
ATOM 860 O O . ASP A 1 104 ? 12.172 7.742 -18.750 1.00 91.81 104 ASP A O 1
ATOM 864 N N . GLU A 1 105 ? 12.324 8.422 -16.618 1.00 92.75 105 GLU A N 1
ATOM 865 C CA . GLU A 1 105 ? 13.518 7.612 -16.295 1.00 92.75 105 GLU A CA 1
ATOM 866 C C . GLU A 1 105 ? 13.293 6.109 -16.555 1.00 92.75 105 GLU A C 1
ATOM 868 O O . GLU A 1 105 ? 14.231 5.364 -16.855 1.00 92.75 105 GLU A O 1
ATOM 873 N N . PHE A 1 106 ? 12.043 5.663 -16.442 1.00 95.06 106 PHE A N 1
ATOM 874 C CA . PHE A 1 106 ? 11.630 4.273 -16.596 1.00 95.06 106 PHE A CA 1
ATOM 875 C C . PHE A 1 106 ? 10.812 4.040 -17.870 1.00 95.06 106 PHE A C 1
ATOM 877 O O . PHE A 1 106 ? 10.159 3.003 -17.985 1.00 95.06 106 PHE A O 1
ATOM 884 N N . GLY A 1 107 ? 10.821 4.996 -18.805 1.00 94.69 107 GLY A N 1
ATOM 885 C CA . GLY A 1 107 ? 10.060 4.911 -20.050 1.00 94.69 107 GLY A CA 1
ATOM 886 C C . GLY A 1 107 ? 8.547 4.879 -19.831 1.00 94.69 107 GLY A C 1
ATOM 887 O O . GLY A 1 107 ? 7.831 4.276 -20.625 1.00 94.69 107 GLY A O 1
ATOM 888 N N . LEU A 1 108 ? 8.067 5.468 -18.731 1.00 94.44 108 LEU A N 1
ATOM 889 C CA . LEU A 1 108 ? 6.654 5.498 -18.374 1.00 94.44 108 LEU A CA 1
ATOM 890 C C . LEU A 1 108 ? 6.050 6.871 -18.653 1.00 94.44 108 LEU A C 1
ATOM 892 O O . LEU A 1 108 ? 6.666 7.896 -18.379 1.00 94.44 108 LEU A O 1
ATOM 896 N N . ASN A 1 109 ? 4.801 6.873 -19.109 1.00 93.31 109 ASN A N 1
ATOM 897 C CA . ASN A 1 109 ? 4.001 8.071 -19.322 1.00 93.31 109 ASN A CA 1
ATOM 898 C C . ASN A 1 109 ? 2.826 8.115 -18.335 1.00 93.31 109 ASN A C 1
ATOM 900 O O . ASN A 1 109 ? 2.231 7.091 -18.001 1.00 93.31 109 ASN A O 1
ATOM 904 N N . GLN A 1 110 ? 2.463 9.314 -17.879 1.00 90.88 110 GLN A N 1
ATOM 905 C CA . GLN A 1 110 ? 1.376 9.499 -16.922 1.00 90.88 110 GLN A CA 1
ATOM 906 C C . GLN A 1 110 ? 0.011 9.076 -17.484 1.00 90.88 110 GLN A C 1
ATOM 908 O O . GLN A 1 110 ? -0.786 8.510 -16.737 1.00 90.88 110 GLN A O 1
ATOM 913 N N . ASN A 1 111 ? -0.270 9.345 -18.764 1.00 91.38 111 ASN A N 1
ATOM 914 C CA . ASN A 1 111 ? -1.557 8.974 -19.366 1.00 91.38 111 ASN A CA 1
ATOM 915 C C . ASN A 1 111 ? -1.705 7.453 -19.431 1.00 91.38 111 ASN A C 1
ATOM 917 O O . ASN A 1 111 ? -2.700 6.925 -18.950 1.00 91.38 111 ASN A O 1
ATOM 921 N N . ASP A 1 112 ? -0.665 6.757 -19.891 1.00 87.81 112 ASP A N 1
ATOM 922 C CA . ASP A 1 112 ? -0.645 5.297 -19.970 1.00 87.81 112 ASP A CA 1
ATOM 923 C C . ASP A 1 112 ? -0.866 4.672 -18.586 1.00 87.81 112 ASP A C 1
ATOM 925 O O . ASP A 1 112 ? -1.656 3.749 -18.441 1.00 87.81 112 ASP A O 1
ATOM 929 N N . ILE A 1 113 ? -0.230 5.211 -17.541 1.00 91.31 113 ILE A N 1
ATOM 930 C CA . ILE A 1 113 ? -0.443 4.766 -16.155 1.00 91.31 113 ILE A CA 1
ATOM 931 C C . ILE A 1 113 ? -1.902 4.957 -15.732 1.00 91.31 113 ILE A C 1
ATOM 933 O O . ILE A 1 113 ? -2.501 4.043 -15.169 1.00 91.31 113 ILE A O 1
ATOM 937 N N . LYS A 1 114 ? -2.483 6.133 -15.988 1.00 90.50 114 LYS A N 1
ATOM 938 C CA . LYS A 1 114 ? -3.883 6.409 -15.636 1.00 90.50 114 LYS A CA 1
ATOM 939 C C . LYS A 1 114 ? -4.840 5.461 -16.347 1.00 90.50 114 LYS A C 1
ATOM 941 O O . LYS A 1 114 ? -5.773 4.980 -15.714 1.00 90.50 114 LYS A O 1
ATOM 946 N N . ASP A 1 115 ? -4.595 5.177 -17.620 1.00 90.88 115 ASP A N 1
ATOM 947 C CA . ASP A 1 115 ? -5.425 4.264 -18.400 1.00 90.88 115 ASP A CA 1
ATOM 948 C C . ASP A 1 115 ? -5.316 2.827 -17.878 1.00 90.88 115 ASP A C 1
ATOM 950 O O . ASP A 1 115 ? -6.336 2.162 -17.700 1.00 90.88 115 ASP A O 1
ATOM 954 N N . GLN A 1 116 ? -4.102 2.375 -17.551 1.00 89.62 116 GLN A N 1
ATOM 955 C CA . GLN A 1 116 ? -3.844 1.040 -17.001 1.00 89.62 116 GLN A CA 1
ATOM 956 C C . GLN A 1 116 ? -4.520 0.822 -15.637 1.00 89.62 116 GLN A C 1
ATOM 958 O O . GLN A 1 116 ? -5.096 -0.235 -15.397 1.00 89.62 116 GLN A O 1
ATOM 963 N N . PHE A 1 117 ? -4.517 1.833 -14.762 1.00 91.69 117 PHE A N 1
ATOM 964 C CA . PHE A 1 117 ? -5.103 1.738 -13.418 1.00 91.69 117 PHE A CA 1
ATOM 965 C C . PHE A 1 117 ? -6.526 2.302 -13.308 1.00 91.69 117 PHE A C 1
ATOM 967 O O . PHE A 1 117 ? -7.060 2.408 -12.202 1.00 91.69 117 PHE A O 1
ATOM 974 N N . LYS A 1 118 ? -7.163 2.653 -14.430 1.00 91.12 118 LYS A N 1
ATOM 975 C CA . LYS A 1 118 ? -8.466 3.334 -14.457 1.00 91.12 118 LYS A CA 1
ATOM 976 C C . LYS A 1 118 ? -9.547 2.592 -13.676 1.00 91.12 118 LYS A C 1
ATOM 978 O O . LYS A 1 118 ? -10.301 3.216 -12.938 1.00 91.12 118 LYS A O 1
ATOM 983 N N . GLU A 1 119 ? -9.627 1.276 -13.844 1.00 89.31 119 GLU A N 1
ATOM 984 C CA . GLU A 1 119 ? -10.630 0.449 -13.168 1.00 89.31 119 GLU A CA 1
ATOM 985 C C . GLU A 1 119 ? -10.487 0.521 -11.644 1.00 89.31 119 GLU A C 1
ATOM 987 O O . GLU A 1 119 ? -11.469 0.725 -10.936 1.00 89.31 119 GLU A O 1
ATOM 992 N N . TYR A 1 120 ? -9.255 0.423 -11.143 1.00 89.94 120 TYR A N 1
ATOM 993 C CA . TYR A 1 120 ? -8.976 0.541 -9.717 1.00 89.94 120 TYR A CA 1
ATOM 994 C C . TYR A 1 120 ? -9.339 1.936 -9.189 1.00 89.94 120 TYR A C 1
ATOM 996 O O . TYR A 1 120 ? -10.019 2.055 -8.175 1.00 89.94 120 TYR A O 1
ATOM 1004 N N . ILE A 1 121 ? -8.938 2.988 -9.904 1.00 89.50 121 ILE A N 1
ATOM 1005 C CA . ILE A 1 121 ? -9.200 4.380 -9.517 1.00 89.50 121 ILE A CA 1
ATOM 1006 C C . ILE A 1 121 ? -10.709 4.651 -9.404 1.00 89.50 121 ILE A C 1
ATOM 1008 O O . ILE A 1 121 ? -11.157 5.219 -8.413 1.00 89.50 121 ILE A O 1
ATOM 1012 N N . LEU A 1 122 ? -11.496 4.195 -10.385 1.00 88.62 122 LEU A N 1
ATOM 1013 C CA . LEU A 1 122 ? -12.950 4.389 -10.408 1.00 88.62 122 LEU A CA 1
ATOM 1014 C C . LEU A 1 122 ? -13.690 3.619 -9.308 1.00 88.62 122 LEU A C 1
ATOM 1016 O O . LEU A 1 122 ? -14.743 4.067 -8.868 1.00 88.62 122 LEU A O 1
ATOM 1020 N N . ASN A 1 123 ? -13.175 2.462 -8.892 1.00 85.69 123 ASN A N 1
ATOM 1021 C CA . ASN A 1 123 ? -13.839 1.613 -7.903 1.00 85.69 123 ASN A CA 1
ATOM 1022 C C . ASN A 1 123 ? -13.551 2.017 -6.448 1.00 85.69 123 ASN A C 1
ATOM 1024 O O . ASN A 1 123 ? -14.289 1.592 -5.560 1.00 85.69 123 ASN A O 1
ATOM 1028 N N . TYR A 1 124 ? -12.493 2.793 -6.191 1.00 81.25 124 TYR A N 1
ATOM 1029 C CA . TYR A 1 124 ? -12.023 3.090 -4.830 1.00 81.25 124 TYR A CA 1
ATOM 1030 C C . TYR A 1 124 ? -11.763 4.584 -4.561 1.00 81.25 124 TYR A C 1
ATOM 1032 O O . TYR A 1 124 ? -11.039 4.902 -3.624 1.00 81.25 124 TYR A O 1
ATOM 1040 N N . ASP A 1 125 ? -12.360 5.485 -5.352 1.00 63.25 125 ASP A N 1
ATOM 1041 C CA . ASP A 1 125 ? -12.320 6.951 -5.168 1.00 63.25 125 ASP A CA 1
ATOM 1042 C C . ASP A 1 125 ? -10.899 7.530 -4.972 1.00 63.25 125 ASP A C 1
ATOM 1044 O O . ASP A 1 125 ? -10.634 8.315 -4.054 1.00 63.25 125 ASP A O 1
ATOM 1048 N N . PHE A 1 126 ? -9.974 7.144 -5.860 1.00 58.81 126 PHE A N 1
ATOM 1049 C CA . PHE A 1 126 ? -8.609 7.694 -5.918 1.00 58.81 126 PHE A CA 1
ATOM 1050 C C . PHE A 1 126 ? -8.439 8.823 -6.945 1.00 58.81 126 PHE A C 1
ATOM 1052 O O . PHE A 1 126 ? -9.169 8.858 -7.959 1.00 58.81 126 PHE A O 1
#

Radius of gyration: 18.7 Å; chains: 1; bounding box: 45×28×46 Å